Protein AF-A0A4P2QL80-F1 (afdb_monomer_lite)

Secondary structure (DSSP, 8-state):
--HHHHHTT---SSGGG---EEEEEEGGGTEEEEEETTS-HHHHHHHHHHHHHHHTT---S-------TTTT-

Foldseek 3Di:
DDVPCVVVVQDDPDPVPGFDWDWDDDVVVVDTDIDGPPPDPVVVVVSNVVSVVVVVPDDDDDPDPDDPPPPPD

Organism: Sorangium cellulosum (NCBI:txid56)

pLDDT: mean 76.57, std 16.82, range [42.75, 96.06]

Structure (mmCIF, N/CA/C/O backbone):
data_AF-A0A4P2QL80-F1
#
_entry.id   AF-A0A4P2QL80-F1
#
loop_
_atom_site.group_PDB
_atom_site.id
_atom_site.type_symbol
_atom_site.label_atom_id
_atom_site.label_alt_id
_atom_site.label_comp_id
_atom_site.label_asym_id
_atom_site.label_entity_id
_atom_site.label_seq_id
_atom_site.pdbx_PDB_ins_code
_atom_site.Cartn_x
_atom_site.Cartn_y
_atom_site.Cartn_z
_atom_site.occupancy
_atom_site.B_iso_or_equiv
_atom_site.auth_seq_id
_atom_site.auth_comp_id
_atom_site.auth_asym_id
_atom_site.auth_atom_id
_atom_site.pdbx_PDB_model_num
ATOM 1 N N . MET A 1 1 ? 19.205 14.172 2.316 1.00 51.00 1 MET A N 1
ATOM 2 C CA . MET A 1 1 ? 17.782 14.234 1.923 1.00 51.00 1 MET A CA 1
ATOM 3 C C . MET A 1 1 ? 17.298 12.848 1.468 1.00 51.00 1 MET A C 1
ATOM 5 O O . MET A 1 1 ? 17.179 12.625 0.277 1.00 51.00 1 MET A O 1
ATOM 9 N N . GLY A 1 2 ? 17.058 11.883 2.374 1.00 60.56 2 GLY A N 1
ATOM 10 C CA . GLY A 1 2 ? 16.498 10.592 1.920 1.00 60.56 2 GLY A CA 1
ATOM 11 C C . GLY A 1 2 ? 16.462 9.403 2.892 1.00 60.56 2 GLY A C 1
ATOM 12 O O . GLY A 1 2 ? 16.251 8.279 2.445 1.00 60.56 2 GLY A O 1
ATOM 13 N N . ARG A 1 3 ? 16.613 9.627 4.204 1.00 71.75 3 ARG A N 1
ATOM 14 C CA . ARG A 1 3 ? 16.582 8.557 5.223 1.00 71.75 3 ARG A CA 1
ATOM 15 C C . ARG A 1 3 ? 15.304 7.704 5.176 1.00 71.75 3 ARG A C 1
ATOM 17 O O . ARG A 1 3 ? 15.355 6.520 5.472 1.00 71.75 3 ARG A O 1
ATOM 24 N N . ALA A 1 4 ? 14.176 8.298 4.779 1.00 71.62 4 ALA A N 1
ATOM 25 C CA . ALA A 1 4 ? 12.905 7.589 4.644 1.00 71.62 4 ALA A CA 1
ATOM 26 C C . ALA A 1 4 ? 12.926 6.546 3.513 1.00 71.62 4 ALA A C 1
ATOM 28 O O . ALA A 1 4 ? 12.503 5.418 3.724 1.00 71.62 4 ALA A O 1
ATOM 29 N N . LEU A 1 5 ? 13.467 6.887 2.337 1.00 69.88 5 LEU A N 1
ATOM 30 C CA . LEU A 1 5 ? 13.578 5.936 1.223 1.00 69.88 5 LEU A CA 1
ATOM 31 C C . LEU A 1 5 ? 14.583 4.820 1.528 1.00 69.88 5 LEU A C 1
ATOM 33 O O . LEU A 1 5 ? 14.345 3.679 1.145 1.00 69.88 5 LEU A O 1
ATOM 37 N N . ASP A 1 6 ? 15.651 5.133 2.270 1.00 75.12 6 ASP A N 1
ATOM 38 C CA . ASP A 1 6 ? 16.615 4.131 2.745 1.00 75.12 6 ASP A CA 1
ATOM 39 C C . ASP A 1 6 ? 15.950 3.133 3.699 1.00 75.12 6 ASP A C 1
ATOM 41 O O . ASP A 1 6 ? 16.053 1.925 3.509 1.00 75.12 6 ASP A O 1
ATOM 45 N N . ALA A 1 7 ? 15.196 3.630 4.684 1.00 76.44 7 ALA A N 1
ATOM 46 C CA . ALA A 1 7 ? 14.479 2.794 5.650 1.00 76.44 7 ALA A CA 1
ATOM 47 C C . ALA A 1 7 ? 13.375 1.929 5.010 1.00 76.44 7 ALA A C 1
ATOM 49 O O . ALA A 1 7 ? 12.967 0.908 5.568 1.00 76.44 7 ALA A O 1
ATOM 50 N N . LEU A 1 8 ? 12.875 2.340 3.845 1.00 74.38 8 LEU A N 1
ATOM 51 C CA . LEU A 1 8 ? 11.889 1.595 3.068 1.00 74.38 8 LEU A CA 1
ATOM 52 C C . LEU A 1 8 ? 12.521 0.645 2.042 1.00 74.38 8 LEU A C 1
ATOM 54 O O . LEU A 1 8 ? 11.782 -0.126 1.438 1.00 74.38 8 LEU A O 1
ATOM 58 N N . GLY A 1 9 ? 13.845 0.687 1.845 1.00 75.00 9 GLY A N 1
ATOM 59 C CA . GLY A 1 9 ? 14.532 -0.070 0.792 1.00 75.00 9 GLY A CA 1
ATOM 60 C C . GLY A 1 9 ? 14.202 0.404 -0.630 1.00 75.00 9 GLY A C 1
ATOM 61 O O . GLY A 1 9 ? 14.492 -0.298 -1.588 1.00 75.00 9 GLY A O 1
ATOM 62 N N . GLY A 1 10 ? 13.582 1.580 -0.775 1.00 73.69 10 GLY A N 1
ATOM 63 C CA . GLY A 1 10 ? 13.101 2.115 -2.054 1.00 73.69 10 GLY A CA 1
ATOM 64 C C . GLY A 1 10 ? 14.085 3.055 -2.754 1.00 73.69 10 GLY A C 1
ATOM 65 O O . GLY A 1 10 ? 13.792 3.553 -3.843 1.00 73.69 10 GLY A O 1
ATOM 66 N N . ARG A 1 11 ? 15.244 3.343 -2.143 1.00 77.00 11 ARG A N 1
ATOM 67 C CA . ARG A 1 11 ? 16.297 4.106 -2.821 1.00 77.00 11 ARG A CA 1
ATOM 68 C C . ARG A 1 11 ? 16.971 3.211 -3.861 1.00 77.00 11 ARG A C 1
ATOM 70 O O . ARG A 1 11 ? 17.737 2.324 -3.505 1.00 77.00 11 ARG A O 1
ATOM 77 N N . ALA A 1 12 ? 16.760 3.538 -5.129 1.00 79.62 12 ALA A N 1
ATOM 78 C CA . ALA A 1 12 ? 17.523 3.005 -6.246 1.00 79.62 12 ALA A CA 1
ATOM 79 C C . ALA A 1 12 ? 18.195 4.170 -6.998 1.00 79.62 12 ALA A C 1
ATOM 81 O O . ALA A 1 12 ? 17.525 5.167 -7.267 1.00 79.62 12 ALA A O 1
ATOM 82 N N . PRO A 1 13 ? 19.507 4.099 -7.293 1.00 78.62 13 PRO A N 1
ATOM 83 C CA . PRO A 1 13 ? 20.201 5.124 -8.079 1.00 78.62 13 PRO A CA 1
ATOM 84 C C . PRO A 1 13 ? 19.934 5.000 -9.588 1.00 78.62 13 PRO A C 1
ATOM 86 O O . PRO A 1 13 ? 20.236 5.923 -10.337 1.00 78.62 13 PRO A O 1
ATOM 89 N N . ILE A 1 14 ? 19.394 3.859 -10.023 1.00 83.75 14 ILE A N 1
ATOM 90 C CA . ILE A 1 14 ? 19.073 3.525 -11.412 1.00 83.75 14 ILE A CA 1
ATOM 91 C C . ILE A 1 14 ? 17.550 3.467 -11.524 1.00 83.75 14 ILE A C 1
ATOM 93 O O . ILE A 1 14 ? 16.904 2.786 -10.724 1.00 83.75 14 ILE A O 1
ATOM 97 N N . ALA A 1 15 ? 16.979 4.182 -12.494 1.00 76.81 15 ALA A N 1
ATOM 98 C CA . ALA A 1 15 ? 15.535 4.381 -12.584 1.00 76.81 15 ALA A CA 1
ATOM 99 C C . ALA A 1 15 ? 14.774 3.057 -12.768 1.00 76.81 15 ALA A C 1
ATOM 101 O O . ALA A 1 15 ? 13.725 2.832 -12.168 1.00 76.81 15 ALA A O 1
ATOM 102 N N . GLU A 1 16 ? 15.360 2.144 -13.536 1.00 81.25 16 GLU A N 1
ATOM 103 C CA . GLU A 1 16 ? 14.836 0.814 -13.848 1.00 81.25 16 GLU A CA 1
ATOM 104 C C . GLU A 1 16 ? 14.825 -0.119 -12.628 1.00 81.25 16 GLU A C 1
ATOM 106 O O . GLU A 1 16 ? 14.156 -1.148 -12.638 1.00 81.25 16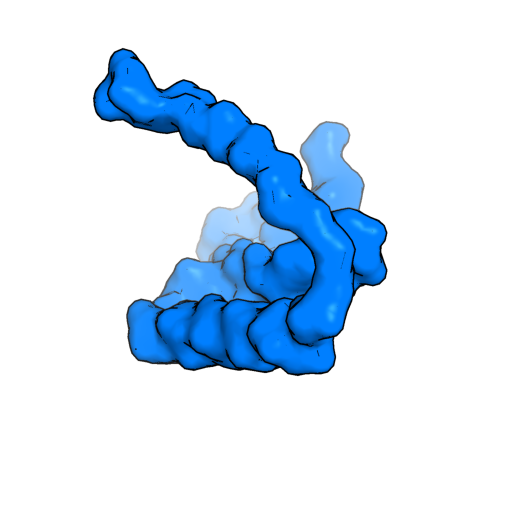 GLU A O 1
ATOM 111 N N . GLN A 1 17 ? 15.559 0.231 -11.569 1.00 82.69 17 GLN A N 1
ATOM 112 C CA . GLN A 1 17 ? 15.613 -0.527 -10.319 1.00 82.69 17 GLN A CA 1
ATOM 113 C C . GLN A 1 17 ? 14.626 0.006 -9.272 1.00 82.69 17 GLN A C 1
ATOM 115 O O . GLN A 1 17 ? 14.544 -0.541 -8.169 1.00 82.69 17 GLN A O 1
ATOM 120 N N . HIS A 1 18 ? 13.862 1.062 -9.584 1.00 82.62 18 HIS A N 1
ATOM 121 C CA . HIS A 1 18 ? 12.803 1.520 -8.694 1.00 82.62 18 HIS A CA 1
ATOM 122 C C . HIS A 1 18 ? 11.707 0.466 -8.594 1.00 82.62 18 HIS A C 1
ATOM 124 O O . HIS A 1 18 ? 10.959 0.219 -9.534 1.00 82.62 18 HIS A O 1
ATOM 130 N N . THR A 1 19 ? 11.577 -0.109 -7.404 1.00 83.50 19 THR A N 1
ATOM 131 C CA . THR A 1 19 ? 10.418 -0.920 -7.042 1.00 83.50 19 THR A CA 1
ATOM 132 C C . THR A 1 19 ? 9.460 -0.028 -6.255 1.00 83.50 19 THR A C 1
ATOM 134 O O . THR A 1 19 ? 9.764 0.317 -5.108 1.00 83.50 19 THR A O 1
ATOM 137 N N . PRO A 1 20 ? 8.346 0.431 -6.852 1.00 85.38 20 PRO A N 1
ATOM 138 C CA . PRO A 1 20 ? 7.385 1.259 -6.141 1.00 85.38 20 PRO A CA 1
ATOM 139 C C . PRO A 1 20 ? 6.755 0.454 -5.000 1.00 85.38 20 PRO A C 1
ATOM 141 O O . PRO A 1 20 ? 6.495 -0.739 -5.124 1.00 85.38 20 PRO A O 1
ATOM 144 N N . VAL A 1 21 ? 6.507 1.115 -3.870 1.00 89.06 21 VAL A N 1
ATOM 145 C CA . VAL A 1 21 ? 5.897 0.499 -2.686 1.00 89.06 21 VAL A CA 1
ATOM 146 C C . VAL A 1 21 ? 4.754 1.378 -2.203 1.00 89.06 21 VAL A C 1
ATOM 148 O O . VAL A 1 21 ? 4.921 2.583 -2.015 1.00 89.06 21 VAL A O 1
ATOM 151 N N . THR A 1 22 ? 3.606 0.764 -1.941 1.00 91.31 22 THR A N 1
ATOM 152 C CA . THR A 1 22 ? 2.481 1.381 -1.236 1.00 91.31 22 THR A CA 1
ATOM 153 C C . T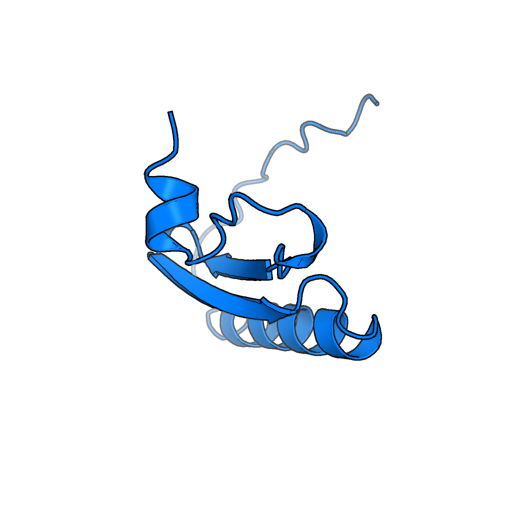HR A 1 22 ? 2.480 0.922 0.220 1.00 91.31 22 THR A C 1
ATOM 155 O O . THR A 1 22 ? 2.591 -0.268 0.513 1.00 91.31 22 THR A O 1
ATOM 158 N N . LEU A 1 23 ? 2.352 1.870 1.151 1.00 92.31 23 LEU A N 1
ATOM 159 C CA . LEU A 1 23 ? 2.227 1.596 2.583 1.00 92.31 23 LEU A CA 1
ATOM 160 C C . LEU A 1 23 ? 0.778 1.801 3.022 1.00 92.31 23 LEU A C 1
ATOM 162 O O . LEU A 1 23 ? 0.240 2.896 2.877 1.00 92.31 23 LEU A O 1
ATOM 166 N N . ILE A 1 24 ? 0.162 0.766 3.591 1.00 93.00 24 ILE A N 1
ATOM 167 C CA . ILE A 1 24 ? -1.212 0.807 4.110 1.00 93.00 24 ILE A CA 1
ATOM 168 C C . ILE A 1 24 ? -1.149 0.471 5.595 1.00 93.00 24 ILE A C 1
ATOM 170 O O . ILE A 1 24 ? -0.699 -0.607 5.975 1.00 93.00 24 ILE A O 1
ATOM 174 N N . GLY A 1 25 ? -1.532 1.402 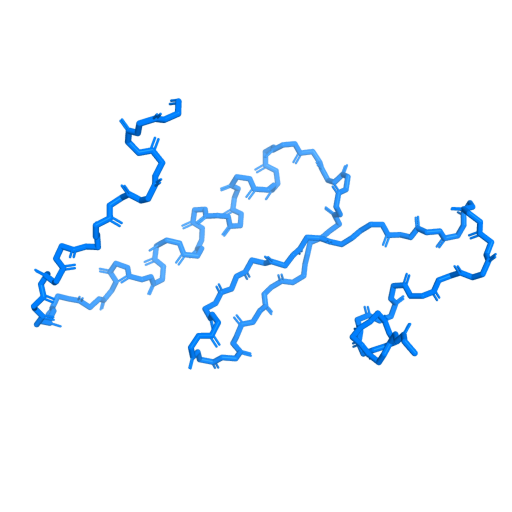6.464 1.00 90.25 25 GLY A N 1
ATOM 175 C CA . GLY A 1 25 ? -1.256 1.248 7.887 1.00 90.25 25 GLY A CA 1
ATOM 176 C C . GLY A 1 25 ? -1.809 2.351 8.775 1.00 90.25 25 GLY A C 1
ATOM 177 O O . GLY A 1 25 ? -2.361 3.344 8.305 1.00 90.25 25 GLY A O 1
ATOM 178 N N . ARG A 1 26 ? -1.685 2.144 10.088 1.00 86.88 26 ARG A N 1
ATOM 179 C CA . ARG A 1 26 ? -2.138 3.068 11.136 1.00 86.88 26 ARG A CA 1
ATOM 180 C C . ARG A 1 26 ? -0.945 3.892 11.582 1.00 86.88 26 ARG A C 1
ATOM 182 O O . ARG A 1 26 ? -0.152 3.442 12.407 1.00 86.88 26 ARG A O 1
ATOM 189 N N . ALA A 1 27 ? -0.835 5.105 11.046 1.00 82.81 27 ALA A N 1
ATOM 190 C CA . ALA A 1 27 ? 0.298 5.986 11.320 1.00 82.81 27 ALA A CA 1
ATOM 191 C C . ALA A 1 27 ? 0.518 6.219 12.824 1.00 82.81 27 ALA A C 1
ATOM 193 O O . ALA A 1 27 ? 1.643 6.104 13.299 1.00 82.81 27 ALA A O 1
ATOM 194 N N . ALA A 1 28 ? -0.565 6.448 13.577 1.00 84.69 28 ALA A N 1
ATOM 195 C CA . ALA A 1 28 ? -0.525 6.675 15.024 1.00 84.69 28 ALA A CA 1
ATOM 196 C C . ALA A 1 28 ? 0.002 5.475 15.835 1.00 84.69 28 ALA A C 1
ATOM 198 O O . ALA A 1 28 ? 0.444 5.643 16.965 1.00 84.69 28 ALA A O 1
ATOM 199 N N . GLU A 1 29 ? -0.030 4.270 15.267 1.00 87.25 29 GLU A N 1
ATOM 200 C CA . GLU A 1 29 ? 0.393 3.032 15.930 1.00 87.25 29 GLU A CA 1
ATOM 201 C C . GLU A 1 29 ? 1.721 2.499 15.376 1.00 87.25 29 GLU A C 1
ATOM 203 O O . GLU A 1 29 ? 2.185 1.441 15.796 1.00 87.25 29 GLU A O 1
ATOM 208 N N . GLY A 1 30 ? 2.301 3.175 14.377 1.00 87.12 30 GLY A N 1
ATOM 209 C CA . GLY A 1 30 ? 3.513 2.721 13.696 1.00 87.12 30 GLY A CA 1
ATOM 210 C C . GLY A 1 30 ? 3.362 1.391 12.948 1.00 87.12 30 GLY A C 1
ATOM 211 O O . GLY A 1 30 ? 4.367 0.764 12.617 1.00 87.12 30 GLY A O 1
ATOM 212 N N . ARG A 1 31 ? 2.130 0.936 12.680 1.00 87.31 31 ARG A N 1
ATOM 213 C CA . ARG A 1 31 ? 1.865 -0.347 12.011 1.00 87.31 31 ARG A CA 1
ATOM 214 C C . ARG A 1 31 ? 1.613 -0.144 10.529 1.00 87.31 31 ARG A C 1
ATOM 216 O O . ARG A 1 31 ? 0.661 0.542 10.166 1.00 87.31 31 ARG A O 1
ATOM 223 N N . TRP A 1 32 ? 2.415 -0.798 9.693 1.00 91.62 32 TRP A N 1
ATOM 224 C CA . TRP A 1 32 ? 2.381 -0.648 8.239 1.00 91.62 32 TRP A CA 1
ATOM 225 C C . TRP A 1 32 ? 2.425 -1.999 7.529 1.00 91.62 32 TRP A C 1
ATOM 227 O O . TRP A 1 32 ? 3.283 -2.829 7.824 1.00 91.62 32 TRP A O 1
ATOM 237 N N . THR A 1 33 ? 1.546 -2.175 6.549 1.00 92.88 33 THR A N 1
ATOM 238 C CA . THR A 1 33 ? 1.631 -3.220 5.529 1.00 92.88 33 THR A CA 1
ATOM 239 C C . THR A 1 33 ? 2.296 -2.640 4.286 1.00 92.88 33 THR A C 1
ATOM 241 O O . THR A 1 33 ? 1.897 -1.577 3.808 1.00 92.88 33 THR A O 1
ATOM 244 N N . ARG A 1 34 ? 3.310 -3.334 3.760 1.00 92.19 34 ARG A N 1
ATOM 245 C CA . ARG A 1 34 ? 3.952 -3.013 2.478 1.00 92.19 34 ARG A CA 1
ATOM 246 C C . ARG A 1 34 ? 3.263 -3.778 1.354 1.00 92.19 34 ARG A C 1
ATOM 248 O O . ARG A 1 34 ? 3.062 -4.985 1.475 1.00 92.19 34 ARG A O 1
ATOM 255 N N . VAL A 1 35 ? 2.953 -3.087 0.267 1.00 93.56 35 VAL A N 1
ATOM 256 C CA . VAL A 1 35 ? 2.402 -3.658 -0.966 1.00 93.56 35 VAL A CA 1
ATOM 257 C C . VAL A 1 35 ? 3.254 -3.182 -2.135 1.00 93.56 35 VAL A C 1
ATOM 259 O O . VAL A 1 35 ? 3.749 -2.057 -2.106 1.00 93.56 35 VAL A O 1
ATOM 262 N N . ASP A 1 36 ? 3.427 -4.023 -3.153 1.00 90.81 36 ASP A N 1
ATOM 263 C CA . ASP A 1 36 ? 3.964 -3.577 -4.440 1.00 90.81 36 ASP A CA 1
ATOM 264 C C . ASP A 1 36 ? 3.098 -2.422 -4.977 1.00 90.81 36 ASP A C 1
ATOM 266 O O . ASP A 1 36 ? 1.870 -2.530 -5.050 1.00 90.81 36 ASP A O 1
ATOM 270 N N . GLY A 1 37 ? 3.735 -1.299 -5.302 1.00 85.44 37 GLY A N 1
ATOM 271 C CA . GLY A 1 37 ? 3.062 -0.080 -5.736 1.00 85.44 37 GLY A CA 1
ATOM 272 C C . GLY A 1 37 ? 2.436 -0.166 -7.127 1.00 85.44 37 GLY A C 1
ATOM 273 O O . GLY A 1 37 ? 1.629 0.696 -7.468 1.00 85.44 37 GLY A O 1
ATOM 274 N N . ILE A 1 38 ? 2.764 -1.196 -7.911 1.00 88.56 38 ILE A N 1
ATOM 275 C CA . ILE A 1 38 ? 2.119 -1.498 -9.202 1.00 88.56 38 ILE A CA 1
ATOM 276 C C . ILE A 1 38 ? 1.323 -2.806 -9.163 1.00 88.56 38 ILE A C 1
ATOM 278 O O . ILE A 1 38 ? 1.005 -3.383 -10.205 1.00 88.56 38 ILE A O 1
ATOM 282 N N . ALA A 1 39 ? 0.968 -3.278 -7.966 1.00 92.12 39 ALA A N 1
ATOM 283 C CA . ALA A 1 39 ? 0.084 -4.423 -7.822 1.00 92.12 39 ALA A CA 1
ATOM 284 C C . ALA A 1 39 ? -1.261 -4.196 -8.548 1.00 92.12 39 ALA A C 1
ATOM 2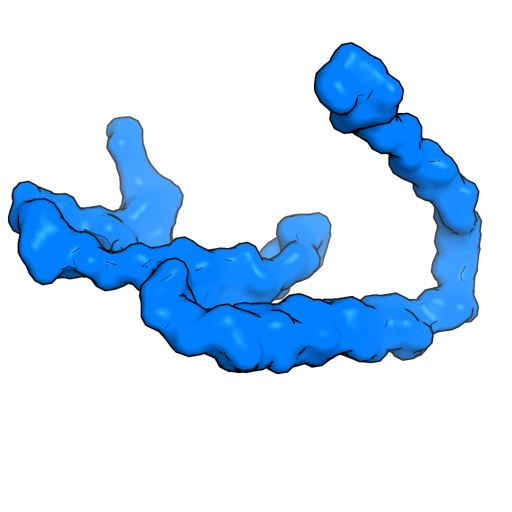86 O O . ALA A 1 39 ? -1.746 -3.061 -8.625 1.00 92.12 39 ALA A O 1
ATOM 287 N N . PRO A 1 40 ? -1.92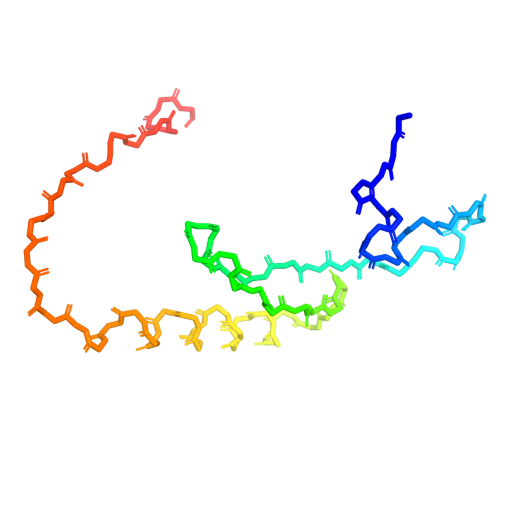7 -5.269 -9.021 1.00 95.25 40 PRO A N 1
ATOM 288 C CA . PRO A 1 40 ? -3.261 -5.157 -9.595 1.00 95.25 40 PRO A CA 1
ATOM 289 C C . PRO A 1 40 ? -4.229 -4.431 -8.642 1.00 95.25 40 PRO A C 1
ATOM 291 O O . PRO A 1 40 ? -4.188 -4.686 -7.435 1.00 95.25 40 PRO A O 1
ATOM 294 N N . PRO A 1 41 ? -5.166 -3.600 -9.139 1.00 94.62 41 PRO A N 1
ATOM 295 C CA . PRO A 1 41 ? -6.070 -2.824 -8.283 1.00 94.62 41 PRO A CA 1
ATOM 296 C C . PRO A 1 41 ? -6.836 -3.658 -7.245 1.00 94.62 41 PRO A C 1
ATOM 298 O O . PRO A 1 41 ? -7.053 -3.212 -6.118 1.00 94.62 41 PRO A O 1
ATOM 301 N N . ALA A 1 42 ? -7.202 -4.897 -7.592 1.00 96.06 42 ALA A N 1
ATOM 302 C CA . ALA A 1 42 ? -7.868 -5.826 -6.681 1.00 96.06 42 ALA A CA 1
ATOM 303 C C . ALA A 1 42 ? -7.037 -6.115 -5.419 1.00 96.06 42 ALA A C 1
ATOM 305 O O . ALA A 1 42 ? -7.584 -6.113 -4.316 1.00 96.06 42 ALA A O 1
ATOM 306 N N . ARG A 1 43 ? -5.716 -6.270 -5.569 1.00 95.38 43 ARG A N 1
ATOM 307 C CA . ARG A 1 43 ? -4.780 -6.532 -4.471 1.00 95.38 43 ARG A CA 1
ATOM 308 C C . ARG A 1 43 ? -4.701 -5.352 -3.505 1.00 95.38 43 ARG A C 1
ATOM 310 O O . ARG A 1 43 ? -4.737 -5.544 -2.292 1.00 95.38 43 ARG A O 1
ATOM 317 N N . LEU A 1 44 ? -4.638 -4.129 -4.034 1.00 93.56 44 LEU A N 1
ATOM 318 C CA . LEU A 1 44 ? -4.672 -2.912 -3.216 1.00 93.56 44 LEU A CA 1
ATOM 319 C C . LEU A 1 44 ? -6.001 -2.803 -2.456 1.00 93.56 44 LEU A C 1
ATOM 321 O O . LEU A 1 44 ? -6.014 -2.527 -1.257 1.00 93.56 44 LEU A O 1
ATOM 325 N N . ALA A 1 45 ? -7.120 -3.082 -3.129 1.00 94.94 45 ALA A N 1
ATOM 326 C CA . ALA A 1 45 ? -8.443 -3.035 -2.515 1.00 94.94 45 ALA A CA 1
ATOM 327 C C . ALA A 1 45 ? -8.614 -4.068 -1.384 1.00 94.94 45 ALA A C 1
ATOM 329 O O . ALA A 1 45 ? -9.276 -3.778 -0.388 1.00 94.94 45 ALA A O 1
ATOM 330 N N . GLU A 1 46 ? -8.018 -5.256 -1.504 1.00 95.69 46 GLU A N 1
ATOM 331 C CA . GLU A 1 46 ? -7.990 -6.261 -0.432 1.00 95.69 46 GLU A CA 1
ATOM 332 C C . GLU A 1 46 ? -7.275 -5.754 0.818 1.00 95.69 46 GLU A C 1
ATOM 334 O O . GLU A 1 46 ? -7.820 -5.876 1.915 1.00 95.69 46 GLU A O 1
ATOM 339 N N . GLU A 1 47 ? -6.099 -5.143 0.667 1.00 95.44 47 GLU A N 1
ATOM 340 C CA . GLU A 1 47 ? -5.347 -4.606 1.806 1.00 95.44 47 GLU A CA 1
ATOM 341 C C . GLU A 1 47 ? -6.064 -3.438 2.477 1.00 95.44 47 GLU A C 1
ATOM 343 O O . GLU A 1 47 ? -6.123 -3.366 3.707 1.00 95.44 47 GLU A O 1
ATOM 348 N N . VAL A 1 48 ? -6.686 -2.557 1.688 1.00 93.69 48 VAL A N 1
ATOM 349 C CA . VAL A 1 48 ? -7.525 -1.480 2.229 1.00 93.69 48 VAL A CA 1
ATOM 350 C C . VAL A 1 48 ? -8.706 -2.061 3.007 1.00 93.69 48 VAL A C 1
ATOM 352 O O . VAL A 1 48 ? -8.962 -1.641 4.137 1.00 93.69 48 VAL A O 1
ATOM 355 N N . ARG A 1 49 ? -9.406 -3.065 2.462 1.00 94.88 49 ARG A N 1
ATOM 356 C CA . ARG A 1 49 ? -10.504 -3.733 3.179 1.00 94.88 49 ARG A CA 1
ATOM 357 C C . ARG A 1 49 ? -10.016 -4.381 4.473 1.00 94.88 49 ARG A C 1
ATOM 359 O O . ARG A 1 49 ? -10.626 -4.160 5.513 1.00 94.88 49 ARG A O 1
ATOM 366 N N . ALA A 1 50 ? -8.900 -5.107 4.442 1.00 91.44 50 ALA A N 1
ATOM 367 C CA . ALA A 1 50 ? -8.322 -5.733 5.629 1.00 91.44 50 ALA A CA 1
ATOM 368 C C . ALA A 1 50 ? -7.953 -4.701 6.711 1.00 91.44 50 ALA A C 1
ATOM 370 O O . ALA A 1 50 ? -8.233 -4.912 7.896 1.00 91.44 50 ALA A O 1
ATOM 371 N N . TYR A 1 51 ? -7.375 -3.564 6.313 1.00 91.50 51 TYR A N 1
ATOM 372 C CA . TYR A 1 51 ? -7.077 -2.442 7.205 1.00 91.50 51 TYR A CA 1
ATOM 373 C C . TYR A 1 51 ? -8.337 -1.889 7.892 1.00 91.50 51 TYR A C 1
ATOM 375 O O . TYR A 1 51 ? -8.334 -1.656 9.110 1.00 91.50 51 TYR A O 1
ATOM 383 N N . LEU A 1 52 ? -9.413 -1.706 7.120 1.00 90.38 52 LEU A N 1
ATOM 384 C CA . LEU A 1 52 ? -10.692 -1.195 7.613 1.00 90.38 52 LEU A CA 1
ATOM 385 C C . LEU A 1 52 ? -11.379 -2.202 8.544 1.00 90.38 52 LEU A C 1
ATOM 387 O O . LEU A 1 52 ? -11.787 -1.828 9.642 1.00 90.38 52 LEU A O 1
ATOM 391 N N . SER A 1 53 ? -11.428 -3.485 8.177 1.00 87.25 53 SER A N 1
ATOM 392 C CA . SER A 1 53 ? -12.043 -4.544 8.991 1.00 87.25 53 SER A CA 1
ATOM 393 C C . SER A 1 53 ? -11.388 -4.691 10.366 1.00 87.25 53 SER A C 1
ATOM 395 O O . SER A 1 53 ? -12.086 -4.869 11.360 1.00 87.25 53 SER A O 1
ATOM 397 N N . ARG A 1 54 ? -10.061 -4.538 10.461 1.00 73.31 54 ARG A N 1
ATOM 398 C CA . ARG A 1 54 ? -9.340 -4.548 11.750 1.00 73.31 54 ARG A CA 1
ATOM 399 C C . ARG A 1 54 ? -9.645 -3.324 12.623 1.00 73.31 54 ARG A C 1
ATOM 401 O O . ARG A 1 54 ? -9.448 -3.382 13.829 1.00 73.31 54 ARG A O 1
ATOM 408 N N . GLY A 1 55 ? -10.110 -2.223 12.028 1.00 62.44 55 GLY A N 1
ATOM 409 C CA . GLY A 1 55 ? -10.525 -1.008 12.741 1.00 62.44 55 GLY A CA 1
ATOM 410 C C . GLY A 1 55 ? -11.955 -1.024 13.249 1.00 62.44 55 GLY A C 1
ATOM 411 O O . GLY A 1 55 ? -12.266 -0.317 14.199 1.00 62.44 55 GLY A O 1
ATOM 412 N N . LEU A 1 56 ? -12.812 -1.832 12.629 1.00 57.62 56 LEU A N 1
ATOM 413 C CA . LEU A 1 56 ? -14.223 -1.957 12.993 1.00 57.62 56 LEU A CA 1
ATOM 414 C C . LEU A 1 56 ? -14.445 -2.848 14.230 1.00 57.62 56 LEU A C 1
ATOM 416 O O . LEU A 1 56 ? -15.568 -2.955 14.709 1.00 57.62 56 LEU A O 1
ATOM 420 N N . ALA A 1 57 ? -13.385 -3.446 14.786 1.00 50.22 57 ALA A N 1
ATOM 421 C CA . ALA A 1 57 ? -13.443 -4.310 15.965 1.00 50.22 57 ALA A CA 1
ATOM 422 C C . ALA A 1 57 ? -13.423 -3.568 17.324 1.00 50.22 57 ALA A C 1
ATOM 424 O O . ALA A 1 57 ? -13.235 -4.206 18.355 1.00 50.22 57 ALA A O 1
ATOM 425 N N . ALA A 1 58 ? -13.640 -2.248 17.368 1.00 43.31 58 ALA A N 1
ATOM 426 C CA . ALA A 1 58 ? -13.809 -1.519 18.629 1.00 43.31 58 ALA A CA 1
ATOM 427 C C . ALA A 1 58 ? -14.949 -0.485 18.548 1.00 43.31 58 ALA A C 1
ATOM 429 O O . ALA A 1 58 ? -14.746 0.613 18.028 1.00 43.31 58 ALA A O 1
ATOM 430 N N . PRO A 1 59 ? -16.145 -0.781 19.089 1.00 47.78 59 PRO A N 1
ATOM 431 C CA . PRO A 1 59 ? -17.117 0.247 19.417 1.00 47.78 59 PRO A CA 1
ATOM 432 C C . PRO A 1 59 ? -16.749 0.846 20.781 1.00 47.78 59 PRO A C 1
ATOM 434 O O . PRO A 1 59 ? -17.011 0.256 21.826 1.00 47.78 59 PRO A O 1
ATOM 437 N N . GLY A 1 60 ? -16.117 2.020 20.778 1.00 51.34 60 GLY A N 1
ATOM 438 C CA . GLY A 1 60 ? -15.790 2.727 22.014 1.00 51.34 60 GLY A CA 1
ATOM 439 C C . GLY A 1 60 ? -15.209 4.120 21.786 1.00 51.34 60 GLY A C 1
ATOM 440 O O . GLY A 1 60 ? -14.051 4.251 21.420 1.00 51.34 60 GLY A O 1
ATOM 441 N N . ALA A 1 61 ? -16.027 5.129 22.095 1.00 44.34 61 ALA A N 1
ATOM 442 C CA . ALA A 1 61 ? -15.690 6.535 22.342 1.00 44.34 61 ALA A CA 1
ATOM 443 C C . ALA A 1 61 ? -15.390 7.458 21.138 1.00 44.34 61 ALA A C 1
ATOM 445 O O . ALA A 1 61 ? -14.273 7.572 20.649 1.00 44.34 61 ALA A O 1
ATOM 446 N N . GLY A 1 62 ? -16.403 8.268 20.803 1.00 42.75 62 GLY A N 1
ATOM 447 C CA . GLY A 1 62 ? -16.204 9.681 20.470 1.00 42.75 62 GLY A CA 1
ATOM 448 C C . GLY A 1 62 ? -15.811 9.979 19.030 1.00 42.75 62 GLY A C 1
ATOM 449 O O . GLY A 1 62 ? -14.661 10.300 18.747 1.00 42.75 62 GLY A O 1
ATOM 450 N N . GLY A 1 63 ? -16.795 9.974 18.128 1.00 43.75 63 GLY A N 1
ATOM 451 C CA . GLY A 1 63 ? -16.647 10.536 16.790 1.00 43.75 63 GLY A CA 1
ATOM 452 C C . GLY A 1 63 ? -16.325 12.028 16.856 1.00 43.75 63 GLY A C 1
ATOM 453 O O . GLY A 1 63 ? -17.223 12.867 16.890 1.00 43.75 63 GLY A O 1
ATOM 454 N N . ARG A 1 64 ? -15.036 12.373 16.858 1.00 51.88 64 ARG A N 1
ATOM 455 C CA . ARG A 1 64 ? -14.596 13.718 16.504 1.00 51.88 64 ARG A CA 1
ATOM 456 C C . ARG A 1 64 ? -14.718 13.817 14.990 1.00 51.88 64 ARG A C 1
ATOM 458 O O . ARG A 1 64 ? -14.008 13.122 14.266 1.00 51.88 64 ARG A O 1
ATOM 465 N N . ARG A 1 65 ? -15.668 14.633 14.525 1.00 54.59 65 ARG A N 1
ATOM 466 C CA . ARG A 1 65 ? -15.768 15.044 13.121 1.00 54.59 65 ARG A CA 1
ATOM 467 C C . ARG A 1 65 ? -14.382 15.546 12.711 1.00 54.59 65 ARG A C 1
ATOM 469 O O . ARG A 1 65 ? -13.895 16.510 13.290 1.00 54.59 65 ARG A O 1
ATOM 476 N N . VAL A 1 66 ? -13.729 14.835 11.797 1.00 57.28 66 VAL A N 1
ATOM 477 C CA . VAL A 1 66 ? -12.541 15.349 11.122 1.00 57.28 66 VAL A CA 1
ATOM 478 C C . VAL A 1 66 ? -13.077 16.301 10.068 1.00 57.28 66 VAL A C 1
ATOM 480 O O . VAL A 1 66 ? -13.869 15.896 9.215 1.00 57.28 66 VAL A O 1
ATOM 483 N N . ASP A 1 67 ? -12.729 17.573 10.193 1.00 60.91 67 ASP A N 1
ATOM 484 C CA . ASP A 1 67 ? -13.083 18.587 9.213 1.00 60.91 67 ASP A CA 1
ATOM 485 C C . ASP A 1 67 ? -12.422 18.193 7.891 1.00 60.91 67 ASP A C 1
ATOM 487 O O . ASP A 1 67 ? -11.199 18.141 7.807 1.00 60.91 67 ASP A O 1
ATOM 491 N N . ASP A 1 68 ? -13.229 17.832 6.891 1.00 62.06 68 ASP A N 1
ATOM 492 C CA . ASP A 1 68 ? -12.746 17.417 5.574 1.00 62.06 68 ASP A CA 1
ATOM 493 C C . ASP A 1 68 ? -12.048 18.602 4.880 1.00 62.06 68 ASP A C 1
ATOM 495 O O . ASP A 1 68 ? -12.735 19.559 4.491 1.00 62.06 68 ASP A O 1
ATOM 499 N N . PRO A 1 69 ? -10.708 18.574 4.734 1.00 54.75 69 PRO A N 1
ATOM 500 C CA . PRO A 1 69 ? -9.952 19.689 4.178 1.00 54.75 69 PRO A CA 1
ATOM 501 C C . PRO A 1 69 ? -10.110 19.807 2.655 1.00 54.75 69 PRO A C 1
ATOM 503 O O . PRO A 1 69 ? -9.634 20.780 2.074 1.00 54.75 69 PRO A O 1
ATOM 506 N N . TRP A 1 70 ? -10.793 18.857 2.007 1.00 58.12 70 TRP A N 1
ATOM 507 C CA . TRP A 1 70 ? -10.971 18.810 0.554 1.00 58.12 70 TRP A CA 1
ATOM 508 C C . TRP A 1 70 ? -12.357 19.257 0.090 1.00 58.12 70 TRP A C 1
ATOM 510 O O . TRP A 1 70 ? -12.646 19.228 -1.098 1.00 58.12 70 TRP A O 1
ATOM 520 N N . ARG A 1 71 ? -13.213 19.730 1.002 1.00 58.72 71 ARG A N 1
ATOM 521 C CA . ARG A 1 71 ? -14.614 20.067 0.697 1.00 58.72 71 ARG A CA 1
ATOM 522 C C . ARG A 1 71 ? -14.810 21.269 -0.245 1.00 58.72 71 ARG A C 1
ATOM 524 O O . ARG A 1 71 ? -15.931 21.508 -0.677 1.00 58.72 71 ARG A O 1
ATOM 531 N N . ASN A 1 72 ? -13.748 22.021 -0.538 1.00 46.78 72 ASN A N 1
ATOM 532 C CA . ASN A 1 72 ? -13.781 23.229 -1.373 1.00 46.78 72 ASN A CA 1
ATOM 533 C C . ASN A 1 72 ? -12.798 23.180 -2.562 1.00 46.78 72 ASN A C 1
ATOM 535 O O . ASN A 1 72 ? -12.448 24.235 -3.0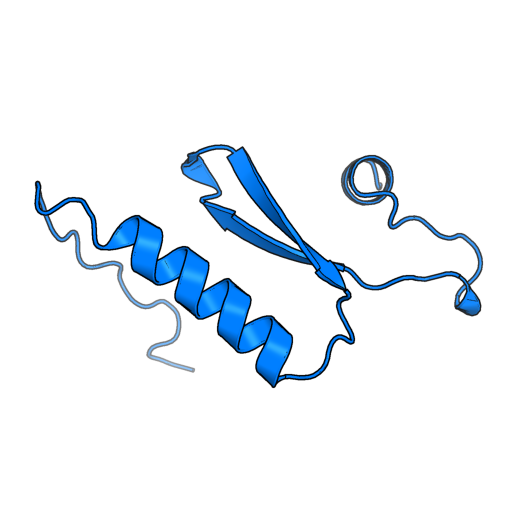91 1.00 46.78 72 ASN A O 1
ATOM 539 N N . PHE A 1 73 ? -12.337 21.991 -2.949 1.00 47.47 73 PHE A N 1
ATOM 540 C CA . PHE A 1 73 ? -11.584 21.774 -4.186 1.00 47.47 73 PHE A CA 1
ATOM 541 C C . PHE A 1 73 ? -12.419 20.976 -5.185 1.00 47.47 73 PHE A C 1
ATOM 543 O O . PHE A 1 73 ? -13.235 20.142 -4.731 1.00 47.47 73 PHE A O 1
#

Radius of gyration: 16.3 Å; chains: 1; bounding box: 37×30×36 Å

Sequence (73 aa):
MGRALDALGGRAPIAEQHTPVTLIGRAAEGRWTRVDGIAPPARLAEEVRAYLSRGLAAPGAGGRRVDDPWRNF